Protein AF-A0A6X8RZ74-F1 (afdb_monomer_lite)

Organism: Salmonella diarizonae (NCBI:txid59204)

Radius of gyration: 26.55 Å; chains: 1; bounding box: 58×16×81 Å

Sequence (112 aa):
KIASQTGIKSYQVLKTRMDFKYKELLAKMKSLQLTINSNQKELKGLEEQSRTTEVILANQKREYNISQSSYYEMLNTQYDYFALERKMVEMKISDAINKISLLQVSGELLSL

Foldseek 3Di:
DVVVVVVVVVVVVVVVVLVVLLVVLVVLLVVLVVLLVVLVVVLVVLVVVLVVLVVVLVVLVVCVVVVNHDPVVSVVSVVVSVVSVVVSVVSVVVSVVSVVVSVVSVVVNVVD

Secondary structure (DSSP, 8-state):
-HHHHHHHHHHHHHHHHHHHHHHHHHHHHHHHHHHHHHHHHHHHHHHHHHHHHHHHHHHHHHHHHTTSS-HHHHHHHHHHHHHHHHHHHHHHHHHHHHHHHHHHHHHHHHT-

pLDDT: mean 93.54, std 6.96, range [61.09, 97.94]

Structure (mmCIF, N/CA/C/O backbone):
data_AF-A0A6X8RZ74-F1
#
_entry.id   AF-A0A6X8RZ74-F1
#
loop_
_atom_site.group_PDB
_atom_site.id
_atom_site.type_symbol
_atom_site.label_atom_id
_atom_site.label_alt_id
_atom_site.label_comp_id
_atom_site.label_asym_id
_atom_site.label_entity_id
_atom_site.label_seq_id
_atom_site.pdbx_PDB_ins_code
_atom_site.Cartn_x
_atom_site.Cartn_y
_atom_site.Cartn_z
_atom_site.occupancy
_atom_site.B_iso_or_equiv
_atom_site.auth_seq_id
_atom_site.auth_comp_id
_atom_site.auth_asym_id
_atom_site.auth_atom_id
_atom_site.pdbx_PDB_model_num
ATOM 1 N N . LYS A 1 1 ? -33.681 -5.257 48.641 1.00 61.09 1 LYS A N 1
ATOM 2 C CA . LYS A 1 1 ? -32.241 -5.388 48.996 1.00 61.09 1 LYS A CA 1
ATOM 3 C C . LYS A 1 1 ? -31.450 -6.248 48.001 1.00 61.09 1 LYS A C 1
ATOM 5 O O . LYS A 1 1 ? -30.414 -5.784 47.550 1.00 61.09 1 LYS A O 1
ATOM 10 N N . ILE A 1 2 ? -31.927 -7.439 47.611 1.00 64.38 2 ILE A N 1
ATOM 11 C CA . ILE A 1 2 ? -31.227 -8.307 46.636 1.00 64.38 2 ILE A CA 1
ATOM 12 C C . ILE A 1 2 ? -31.298 -7.736 45.207 1.00 64.38 2 ILE A C 1
ATOM 14 O O . ILE A 1 2 ? -30.266 -7.559 44.575 1.00 64.38 2 ILE A O 1
ATOM 18 N N . ALA A 1 3 ? -32.483 -7.330 44.733 1.00 64.75 3 ALA A N 1
ATOM 19 C CA . ALA A 1 3 ? -32.660 -6.769 43.384 1.00 64.75 3 ALA A CA 1
ATOM 20 C C . ALA A 1 3 ? -31.800 -5.514 43.110 1.00 64.75 3 ALA A C 1
ATOM 22 O O . ALA A 1 3 ? -31.237 -5.371 42.029 1.00 64.75 3 ALA A O 1
ATOM 23 N N . SER A 1 4 ? -31.628 -4.640 44.109 1.00 68.62 4 SER A N 1
ATOM 24 C CA . SER A 1 4 ? -30.765 -3.454 44.013 1.00 68.62 4 SER A CA 1
ATOM 25 C C . SER A 1 4 ? -29.274 -3.811 43.957 1.00 68.62 4 SER A C 1
ATOM 27 O O . SER A 1 4 ? -28.525 -3.193 43.207 1.00 68.62 4 SER A O 1
ATOM 29 N N . GLN A 1 5 ? -28.831 -4.832 44.701 1.00 74.62 5 GLN A N 1
ATOM 30 C CA . GLN A 1 5 ? -27.455 -5.337 44.613 1.00 74.62 5 GLN A CA 1
ATOM 31 C C . GLN A 1 5 ? -27.183 -6.033 43.274 1.00 74.62 5 GLN A C 1
ATOM 33 O O . GLN A 1 5 ? -26.108 -5.854 42.705 1.00 74.62 5 GLN A O 1
ATOM 38 N N . THR A 1 6 ? -28.154 -6.782 42.744 1.00 80.44 6 THR A N 1
ATOM 39 C CA . THR A 1 6 ? -28.063 -7.391 41.411 1.00 80.44 6 THR A CA 1
ATOM 40 C C . THR A 1 6 ? -27.984 -6.323 40.321 1.00 80.44 6 THR A C 1
ATOM 42 O O . THR A 1 6 ? -27.121 -6.417 39.456 1.00 80.44 6 THR A O 1
ATOM 45 N N . GLY A 1 7 ? -28.795 -5.262 40.400 1.00 84.69 7 GLY A N 1
ATOM 46 C CA . GLY A 1 7 ? -28.744 -4.139 39.456 1.00 84.69 7 GLY A CA 1
ATOM 47 C C . GLY A 1 7 ? -27.386 -3.427 39.430 1.00 84.69 7 GLY A C 1
ATOM 48 O O . GLY A 1 7 ? -26.839 -3.191 38.355 1.00 84.69 7 GLY A O 1
ATOM 49 N N . ILE A 1 8 ? -26.792 -3.160 40.600 1.00 88.12 8 ILE A N 1
ATOM 50 C CA . ILE A 1 8 ? -25.461 -2.532 40.701 1.00 88.12 8 ILE A CA 1
ATOM 51 C C . ILE A 1 8 ? -24.372 -3.434 40.105 1.00 88.12 8 ILE A C 1
ATOM 53 O O . ILE A 1 8 ? -23.517 -2.950 39.364 1.00 88.12 8 ILE A O 1
ATOM 57 N N . LYS A 1 9 ? -24.408 -4.743 40.381 1.00 89.75 9 LYS A N 1
ATOM 58 C CA . LYS A 1 9 ? -23.448 -5.697 39.802 1.00 89.75 9 LYS A CA 1
ATOM 59 C C . LYS A 1 9 ? -23.588 -5.792 38.282 1.00 89.75 9 LYS A C 1
A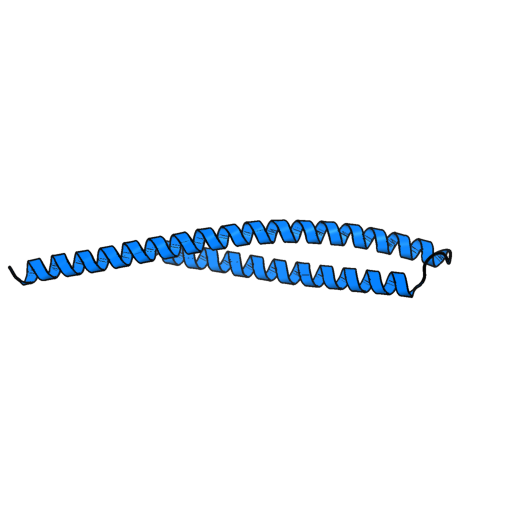TOM 61 O O . LYS A 1 9 ? -22.581 -5.739 37.582 1.00 89.75 9 LYS A O 1
ATOM 66 N N . SER A 1 10 ? -24.814 -5.873 37.766 1.00 89.38 10 SER A N 1
ATOM 67 C CA . SER A 1 10 ? -25.071 -5.884 36.320 1.00 89.38 10 SER A CA 1
ATOM 68 C C . SER A 1 10 ? -24.570 -4.609 35.644 1.00 89.38 10 SER A C 1
ATOM 70 O O . SER A 1 10 ? -23.932 -4.683 34.596 1.00 89.38 10 SER A O 1
ATOM 72 N N . TYR A 1 11 ? -24.784 -3.450 36.271 1.00 91.44 11 TYR A N 1
ATOM 73 C CA . TYR A 1 11 ? -24.255 -2.178 35.787 1.00 91.44 11 TYR A CA 1
ATOM 74 C C . TYR A 1 11 ? -22.721 -2.159 35.750 1.00 91.44 11 TYR A C 1
ATOM 76 O O . TYR A 1 11 ? -22.140 -1.766 34.743 1.00 91.44 11 TYR A O 1
ATOM 84 N N . GLN A 1 12 ? -22.050 -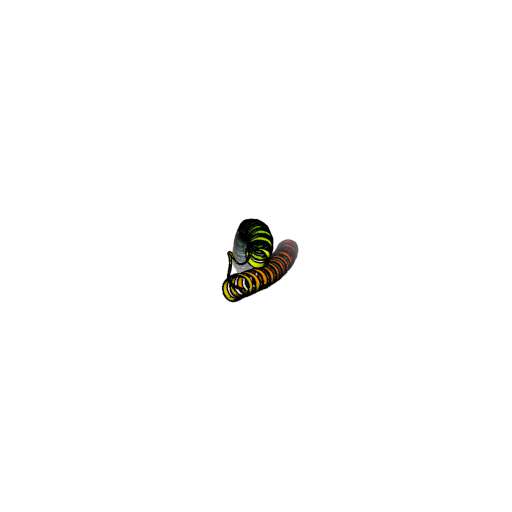2.621 36.811 1.00 94.06 12 GLN A N 1
ATOM 85 C CA . GLN A 1 12 ? -20.584 -2.693 36.848 1.00 94.06 12 GLN A CA 1
ATOM 86 C C . GLN A 1 12 ? -20.030 -3.587 35.733 1.00 94.06 12 GLN A C 1
ATOM 88 O O . GLN A 1 12 ? -19.094 -3.190 35.044 1.00 94.06 12 GLN A O 1
ATOM 93 N N . VAL A 1 13 ? -20.641 -4.754 35.509 1.00 94.12 13 VAL A N 1
ATOM 94 C CA . VAL A 1 13 ? -20.248 -5.665 34.423 1.00 94.12 13 VAL A CA 1
ATOM 95 C C . VAL A 1 13 ? -20.449 -5.014 33.055 1.00 94.12 13 VAL A C 1
ATOM 97 O O . VAL A 1 13 ? -19.556 -5.094 32.210 1.00 94.12 13 VAL A O 1
ATOM 100 N N . LEU A 1 14 ? -21.590 -4.353 32.831 1.00 93.56 14 LEU A N 1
ATOM 101 C CA . LEU A 1 14 ? -21.857 -3.645 31.579 1.00 93.56 14 LEU A CA 1
ATOM 102 C C . LEU A 1 14 ? -20.833 -2.530 31.346 1.00 93.56 14 LEU A C 1
ATOM 104 O O . LEU A 1 14 ? -20.241 -2.471 30.273 1.00 93.56 14 LEU A O 1
ATOM 108 N N . LYS A 1 15 ? -20.561 -1.709 32.366 1.00 94.50 15 LYS A N 1
ATOM 109 C CA . LYS A 1 15 ? -19.556 -0.644 32.300 1.00 94.50 15 LYS A CA 1
ATOM 110 C C . LYS A 1 15 ? -18.186 -1.196 31.911 1.00 94.50 15 LYS A C 1
ATOM 112 O O . LYS A 1 15 ? -17.577 -0.697 30.974 1.00 94.50 15 LYS A O 1
ATOM 117 N N . THR A 1 16 ? -17.717 -2.252 32.576 1.00 95.31 16 THR A N 1
ATOM 118 C CA . THR A 1 16 ? -16.417 -2.859 32.258 1.00 95.31 16 THR A CA 1
ATOM 119 C C . THR A 1 16 ? -16.364 -3.390 30.825 1.00 95.31 16 THR A C 1
ATOM 121 O O . THR A 1 16 ? -15.343 -3.231 30.158 1.00 95.31 16 THR A O 1
ATOM 124 N N . ARG A 1 17 ? -17.453 -3.989 30.324 1.00 94.88 17 ARG A N 1
ATOM 125 C CA . ARG A 1 17 ? -17.530 -4.451 28.929 1.00 94.88 17 ARG A CA 1
ATOM 126 C C . ARG A 1 17 ? -17.465 -3.290 27.938 1.00 94.88 17 ARG A C 1
ATOM 128 O O . ARG A 1 17 ? -16.717 -3.383 26.969 1.00 94.88 17 ARG A O 1
ATOM 135 N N . MET A 1 18 ? -18.195 -2.208 28.199 1.00 94.94 18 MET A N 1
ATOM 136 C CA . MET A 1 18 ? -18.182 -1.009 27.356 1.00 94.94 18 MET A CA 1
ATOM 137 C C . MET A 1 18 ? -16.808 -0.333 27.361 1.00 94.94 18 MET A C 1
ATOM 139 O O . MET A 1 18 ? -16.267 -0.054 26.295 1.00 94.94 18 MET A O 1
ATOM 143 N N . ASP A 1 19 ? -16.189 -0.169 28.534 1.00 96.00 19 ASP A N 1
ATOM 144 C CA . ASP A 1 19 ? -14.839 0.395 28.669 1.00 96.00 19 ASP A CA 1
ATOM 145 C C . ASP A 1 19 ? -13.796 -0.441 27.909 1.00 96.00 19 ASP A C 1
ATOM 147 O O . ASP A 1 19 ? -12.891 0.103 27.270 1.00 96.00 19 ASP A O 1
ATOM 151 N N . PHE A 1 20 ? -13.907 -1.772 27.972 1.00 96.69 20 PHE A N 1
ATOM 152 C CA . PHE A 1 20 ? -13.037 -2.673 27.221 1.00 96.69 20 PHE A CA 1
ATOM 153 C C . PHE A 1 20 ? -13.245 -2.516 25.713 1.00 96.69 20 PHE A C 1
ATOM 155 O O . PHE A 1 20 ? -12.274 -2.318 24.981 1.00 96.69 20 PHE A O 1
ATOM 162 N N . LYS A 1 21 ? -14.503 -2.542 25.254 1.00 96.88 21 LYS A N 1
ATOM 163 C CA . LYS A 1 21 ? -14.836 -2.419 23.832 1.00 96.88 21 LYS A CA 1
ATOM 164 C C . LYS A 1 21 ? -14.386 -1.075 23.259 1.00 96.88 21 LYS A C 1
ATOM 166 O O . LYS A 1 21 ? -13.789 -1.036 22.188 1.00 96.88 21 LYS A O 1
ATOM 171 N N . TYR A 1 22 ? -14.583 0.011 24.001 1.00 97.44 22 TYR A N 1
ATOM 172 C CA . TYR A 1 22 ? -14.103 1.339 23.632 1.00 97.44 22 TYR A CA 1
ATOM 173 C C . TYR A 1 22 ? -12.581 1.362 23.420 1.00 97.44 22 TYR A C 1
ATOM 175 O O . TYR A 1 22 ? -12.090 1.842 22.397 1.00 97.44 22 TYR A O 1
ATOM 183 N N . LYS A 1 23 ? -11.814 0.792 24.361 1.00 97.56 23 LYS A N 1
ATOM 184 C CA . LYS A 1 23 ? -10.347 0.714 24.256 1.00 97.56 23 LYS A CA 1
ATOM 185 C C . LYS A 1 23 ? -9.892 -0.148 23.080 1.00 97.56 23 LYS A C 1
ATOM 187 O O . LYS A 1 23 ? -8.937 0.227 22.401 1.00 97.56 23 LYS A O 1
ATOM 192 N N . GLU A 1 24 ? -10.566 -1.270 22.837 1.00 97.50 24 GLU A N 1
ATOM 193 C CA . GLU A 1 24 ? -10.302 -2.146 21.691 1.00 97.50 24 GLU A CA 1
ATOM 194 C C . GLU A 1 24 ? -10.483 -1.389 20.368 1.00 97.50 24 GLU A C 1
ATOM 196 O O . GLU A 1 24 ? -9.574 -1.369 19.534 1.00 97.50 24 GLU A O 1
ATOM 201 N N . LEU A 1 25 ? -11.622 -0.711 20.193 1.00 97.31 25 LEU A N 1
ATOM 202 C CA . LEU A 1 25 ? -11.917 0.045 18.975 1.00 97.31 25 LEU A CA 1
ATOM 203 C C . LEU A 1 25 ? -10.931 1.198 18.769 1.00 97.31 25 LEU A C 1
ATOM 205 O O . LEU A 1 25 ? -10.412 1.364 17.666 1.00 97.31 25 LEU A O 1
ATOM 209 N N . LEU A 1 26 ? -10.582 1.936 19.827 1.00 97.19 26 LEU A N 1
ATOM 210 C CA . LEU A 1 26 ? -9.556 2.979 19.750 1.00 97.19 26 LEU A CA 1
ATOM 211 C C . LEU A 1 26 ? -8.184 2.435 19.340 1.00 97.19 26 LEU A C 1
ATOM 213 O O . LEU A 1 26 ? -7.485 3.060 18.539 1.00 97.19 26 LEU A O 1
ATOM 217 N N . ALA A 1 27 ? -7.771 1.292 19.892 1.00 97.62 27 ALA A N 1
ATOM 218 C CA . ALA A 1 27 ? -6.510 0.660 19.519 1.00 97.62 27 ALA A CA 1
ATOM 219 C C . ALA A 1 27 ? -6.523 0.250 18.039 1.00 97.62 27 ALA A C 1
ATOM 221 O O . ALA A 1 27 ? -5.564 0.523 17.313 1.00 97.62 27 ALA A O 1
ATOM 222 N N . LYS A 1 28 ? -7.642 -0.317 17.573 1.00 97.69 28 LYS A N 1
ATOM 223 C CA . LYS A 1 28 ? -7.842 -0.680 16.168 1.00 97.69 28 LYS A CA 1
ATOM 224 C C . LYS A 1 28 ? -7.774 0.547 15.254 1.00 97.69 28 LYS A C 1
ATOM 226 O O . LYS A 1 28 ? -7.028 0.513 14.281 1.00 97.69 28 LYS A O 1
ATOM 231 N N . MET A 1 29 ? -8.440 1.655 15.592 1.00 97.25 29 MET A N 1
ATOM 232 C CA . MET A 1 29 ? -8.345 2.910 14.825 1.00 97.25 29 MET A CA 1
ATOM 233 C C . MET A 1 29 ? -6.905 3.412 14.707 1.00 97.25 29 MET A C 1
ATOM 235 O O . MET A 1 29 ? -6.460 3.753 13.613 1.00 97.25 29 MET A O 1
ATOM 239 N N . LYS A 1 30 ? -6.156 3.429 15.819 1.00 97.38 30 LYS A N 1
ATOM 240 C CA . LYS A 1 30 ? -4.747 3.855 15.816 1.00 97.38 30 LYS A CA 1
ATOM 241 C C . LYS A 1 30 ? -3.898 2.976 14.905 1.00 97.38 30 LYS A C 1
ATOM 243 O O . LYS A 1 30 ? -3.108 3.502 14.127 1.00 97.38 30 LYS A O 1
ATOM 248 N N . SER A 1 31 ? -4.079 1.658 14.974 1.00 97.94 31 SER A N 1
ATOM 249 C CA . SER A 1 31 ? -3.361 0.727 14.102 1.00 97.94 31 SER A CA 1
ATOM 250 C C . SER A 1 31 ? -3.688 0.968 12.630 1.00 97.94 31 SER A C 1
ATOM 252 O O . SER A 1 31 ? -2.773 1.056 11.819 1.00 97.94 31 SER A O 1
ATOM 254 N N . LEU A 1 32 ? -4.970 1.124 12.287 1.00 97.69 32 LEU A N 1
ATOM 255 C CA . LEU A 1 32 ? -5.395 1.393 10.911 1.00 97.69 32 LEU A CA 1
ATOM 256 C C . LEU A 1 32 ? -4.777 2.700 10.398 1.00 97.69 32 LEU A C 1
ATOM 258 O O . LEU A 1 32 ? -4.235 2.722 9.296 1.00 97.69 32 LEU A O 1
ATOM 262 N N . GLN A 1 33 ? -4.764 3.762 11.210 1.00 96.94 33 GLN A N 1
ATOM 263 C CA . GLN A 1 33 ? -4.149 5.040 10.842 1.00 96.94 33 GLN A CA 1
ATOM 264 C C . GLN A 1 33 ? -2.639 4.919 10.589 1.00 96.94 33 GLN A C 1
ATOM 266 O O . GLN A 1 33 ? -2.129 5.494 9.627 1.00 96.94 33 GLN A O 1
ATOM 271 N N . LEU A 1 34 ? -1.921 4.161 11.424 1.00 97.44 34 LEU A N 1
ATOM 272 C CA . LEU A 1 34 ? -0.497 3.889 11.210 1.00 97.44 34 LEU A CA 1
ATOM 273 C C . LEU A 1 34 ? -0.267 3.147 9.888 1.00 97.44 34 LEU A C 1
ATOM 275 O O . LEU A 1 34 ? 0.632 3.516 9.132 1.00 97.44 34 LEU A O 1
ATOM 279 N N . THR A 1 35 ? -1.115 2.167 9.571 1.00 96.50 35 THR A N 1
ATOM 280 C CA . THR A 1 35 ? -1.058 1.443 8.297 1.00 96.50 35 THR A CA 1
ATOM 281 C C . THR A 1 35 ? -1.335 2.360 7.101 1.00 96.50 35 THR A C 1
ATOM 283 O O . THR A 1 35 ? -0.608 2.270 6.118 1.00 96.50 35 THR A O 1
ATOM 286 N N . ILE A 1 36 ? -2.294 3.299 7.183 1.00 95.88 36 ILE A N 1
ATOM 287 C CA . ILE A 1 36 ? -2.532 4.298 6.114 1.00 95.88 36 ILE A CA 1
ATOM 288 C C . ILE A 1 36 ? -1.254 5.101 5.864 1.00 95.88 36 ILE A C 1
ATOM 290 O O . ILE A 1 36 ? -0.797 5.222 4.729 1.00 95.88 36 ILE A O 1
ATOM 294 N N . ASN A 1 37 ? -0.652 5.628 6.931 1.00 96.25 37 ASN A N 1
ATOM 295 C CA . ASN A 1 37 ? 0.547 6.453 6.817 1.00 96.25 37 ASN A CA 1
ATOM 296 C C . ASN A 1 37 ? 1.716 5.660 6.205 1.00 96.25 37 ASN A C 1
ATOM 298 O O . ASN A 1 37 ? 2.459 6.185 5.374 1.00 96.25 37 ASN A O 1
ATOM 302 N N . SER A 1 38 ? 1.861 4.388 6.589 1.00 96.19 38 SER A N 1
ATOM 303 C CA . SER A 1 38 ? 2.874 3.489 6.030 1.00 96.19 38 SER A CA 1
ATOM 304 C C . SER A 1 38 ? 2.637 3.220 4.543 1.00 96.19 38 SER A C 1
ATOM 306 O O . SER A 1 38 ? 3.559 3.377 3.743 1.00 96.19 38 SER A O 1
ATOM 308 N N . ASN A 1 39 ? 1.402 2.884 4.156 1.00 94.94 39 ASN A N 1
ATOM 309 C CA . ASN A 1 39 ? 1.037 2.612 2.765 1.00 94.94 39 ASN A CA 1
ATOM 310 C C . ASN A 1 39 ? 1.270 3.836 1.873 1.00 94.94 39 ASN A C 1
ATOM 312 O O . ASN A 1 3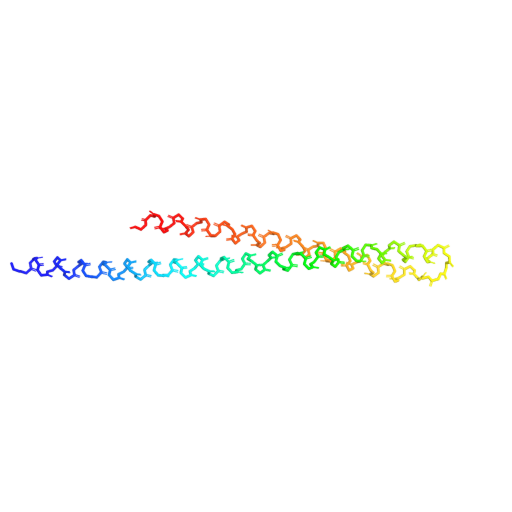9 ? 1.798 3.707 0.773 1.00 94.94 39 ASN A O 1
ATOM 316 N N . GLN A 1 40 ? 0.937 5.038 2.354 1.00 95.19 40 GLN A N 1
ATOM 317 C CA . GLN A 1 40 ? 1.187 6.284 1.623 1.00 95.19 40 GLN A CA 1
ATOM 318 C C . GLN A 1 40 ? 2.678 6.550 1.404 1.00 95.19 40 GLN A C 1
ATOM 320 O O . GLN A 1 40 ? 3.066 7.036 0.342 1.00 95.19 40 GLN A O 1
ATOM 325 N N . LYS A 1 41 ? 3.520 6.250 2.400 1.00 96.56 41 LYS A N 1
ATOM 326 C CA . LYS A 1 41 ? 4.972 6.412 2.277 1.00 96.56 41 LYS A CA 1
ATOM 327 C C . LYS A 1 41 ? 5.560 5.417 1.276 1.00 96.56 41 LYS A C 1
ATOM 329 O O . LYS A 1 41 ? 6.334 5.826 0.416 1.00 96.56 41 LYS A O 1
ATOM 334 N N . GLU A 1 42 ? 5.171 4.148 1.368 1.00 96.00 42 GLU A N 1
ATOM 335 C CA . GLU A 1 42 ? 5.608 3.107 0.428 1.00 96.00 42 GLU A CA 1
ATOM 336 C C . GLU A 1 42 ? 5.148 3.427 -0.999 1.00 9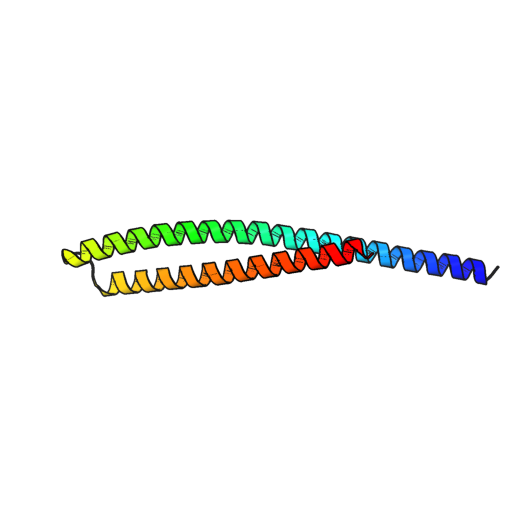6.00 42 GLU A C 1
ATOM 338 O O . GLU A 1 42 ? 5.944 3.348 -1.929 1.00 96.00 42 GLU A O 1
ATOM 343 N N . LEU A 1 43 ? 3.898 3.871 -1.179 1.00 97.00 43 LEU A N 1
ATOM 344 C CA . LEU A 1 43 ? 3.375 4.236 -2.495 1.00 97.00 43 LEU A CA 1
ATOM 345 C C . LEU A 1 43 ? 4.184 5.367 -3.141 1.00 97.00 43 LEU A C 1
ATOM 347 O O . LEU A 1 43 ? 4.525 5.261 -4.313 1.00 97.00 43 LEU A O 1
ATOM 351 N N . LYS A 1 44 ? 4.552 6.405 -2.378 1.00 97.12 44 LYS A N 1
ATOM 352 C CA . LYS A 1 44 ? 5.432 7.473 -2.881 1.00 97.12 44 LYS A CA 1
ATOM 353 C C . LYS A 1 44 ? 6.793 6.937 -3.324 1.00 97.12 44 LYS A C 1
ATOM 355 O O . LYS A 1 44 ? 7.272 7.317 -4.386 1.00 97.12 44 LYS A O 1
ATOM 360 N N . GLY A 1 45 ? 7.388 6.030 -2.547 1.00 97.62 45 GLY A N 1
ATOM 361 C CA . GLY A 1 45 ? 8.650 5.388 -2.920 1.00 97.62 45 GLY A CA 1
ATOM 362 C C . GLY A 1 45 ? 8.534 4.575 -4.213 1.00 97.62 45 GLY A C 1
ATOM 363 O O . GLY A 1 45 ? 9.416 4.641 -5.064 1.00 97.62 45 GLY A O 1
ATOM 364 N N . LEU A 1 46 ? 7.423 3.857 -4.401 1.00 97.75 46 LEU A N 1
ATOM 365 C CA . LEU A 1 46 ? 7.153 3.119 -5.638 1.00 97.75 46 LEU A CA 1
ATOM 366 C C . LEU A 1 46 ? 6.921 4.045 -6.838 1.00 97.75 46 LEU A C 1
ATOM 368 O O . LEU A 1 46 ? 7.391 3.744 -7.932 1.00 97.75 46 LEU A O 1
ATOM 372 N N . GLU A 1 47 ? 6.241 5.176 -6.647 1.00 97.31 47 GLU A N 1
ATOM 373 C CA . GLU A 1 47 ? 6.042 6.185 -7.696 1.00 97.31 47 GLU A CA 1
ATOM 374 C C . GLU A 1 47 ? 7.371 6.820 -8.129 1.00 97.31 47 GLU A C 1
ATOM 376 O O . GLU A 1 47 ? 7.601 7.025 -9.321 1.00 97.31 47 GLU A O 1
ATOM 381 N N . GLU A 1 48 ? 8.270 7.102 -7.183 1.00 97.75 48 GLU A N 1
ATOM 382 C CA . GLU A 1 48 ? 9.625 7.577 -7.481 1.00 97.75 48 GLU A CA 1
ATOM 383 C C . GLU A 1 48 ? 10.432 6.525 -8.251 1.00 97.75 48 GLU A C 1
ATOM 385 O O . GLU A 1 48 ? 11.006 6.844 -9.292 1.00 97.75 48 GLU A O 1
ATOM 390 N N . GLN A 1 49 ? 10.409 5.263 -7.803 1.00 97.56 49 GLN A N 1
ATOM 391 C CA . GLN A 1 49 ? 11.061 4.152 -8.507 1.00 97.56 49 GLN A CA 1
ATOM 392 C C . GLN A 1 49 ? 10.519 3.984 -9.927 1.00 97.56 49 GLN A C 1
ATOM 394 O O . GLN A 1 49 ? 11.299 3.853 -10.864 1.00 97.56 49 GLN A O 1
ATOM 399 N N . SER A 1 50 ? 9.198 4.045 -10.101 1.00 97.62 50 SER A N 1
ATOM 400 C CA . SER A 1 50 ? 8.551 3.965 -11.411 1.00 97.62 50 SER A CA 1
ATOM 401 C C . SER A 1 50 ? 9.055 5.069 -12.349 1.00 97.62 50 SER A C 1
ATOM 403 O O . SER A 1 50 ? 9.508 4.764 -13.451 1.00 97.62 50 SER A O 1
ATOM 405 N N . ARG A 1 51 ? 9.101 6.331 -11.896 1.00 97.25 51 ARG A N 1
ATOM 406 C CA . ARG A 1 51 ? 9.644 7.447 -12.696 1.00 97.25 51 ARG A CA 1
ATOM 407 C C . ARG A 1 51 ? 11.108 7.235 -13.075 1.00 97.25 51 ARG A C 1
ATOM 409 O O . ARG A 1 51 ? 11.492 7.499 -14.211 1.00 97.25 51 ARG A O 1
ATOM 416 N N . THR A 1 52 ? 11.938 6.765 -12.144 1.00 97.44 52 THR A N 1
ATOM 417 C CA . THR A 1 52 ? 13.346 6.466 -12.436 1.00 97.44 52 THR A CA 1
ATOM 418 C C . THR A 1 52 ? 13.474 5.360 -13.481 1.00 97.44 52 THR A C 1
ATOM 420 O O . THR A 1 52 ? 14.232 5.515 -14.437 1.00 97.44 52 THR A O 1
ATOM 423 N N . THR A 1 53 ? 12.711 4.277 -13.347 1.00 96.50 53 THR A N 1
ATOM 424 C CA . THR A 1 53 ? 12.721 3.163 -14.302 1.00 96.50 53 THR A CA 1
ATOM 425 C C . THR A 1 53 ? 12.238 3.595 -15.688 1.00 96.50 53 THR A C 1
ATOM 427 O O . THR A 1 53 ? 12.829 3.196 -16.688 1.00 96.50 53 THR A O 1
ATOM 430 N N . GLU A 1 54 ? 11.237 4.472 -15.777 1.00 96.25 54 GLU A N 1
ATOM 431 C CA . GLU A 1 54 ? 10.782 5.047 -17.050 1.00 96.25 54 GLU A CA 1
ATOM 432 C C . GLU A 1 54 ? 11.899 5.838 -17.757 1.00 96.25 54 GLU A C 1
ATOM 434 O O . GLU A 1 54 ? 12.117 5.689 -18.963 1.00 96.25 54 GLU A O 1
ATOM 439 N N . VAL A 1 55 ? 12.672 6.628 -17.003 1.00 96.94 55 VAL A N 1
ATOM 440 C CA . VAL A 1 55 ? 13.844 7.342 -17.537 1.00 96.94 55 VAL A CA 1
ATOM 441 C C . VAL A 1 55 ? 14.920 6.364 -18.021 1.00 96.94 55 VAL A C 1
ATOM 443 O O . VAL A 1 55 ? 15.487 6.574 -19.096 1.00 96.94 55 VAL A O 1
ATOM 446 N N . ILE A 1 56 ? 15.183 5.285 -17.274 1.00 95.94 56 ILE A N 1
ATOM 447 C CA . ILE A 1 56 ? 16.131 4.233 -17.679 1.00 95.94 56 ILE A CA 1
ATOM 448 C C . ILE A 1 56 ? 15.682 3.592 -18.995 1.00 95.94 56 ILE A C 1
ATOM 450 O O . ILE A 1 56 ? 16.479 3.503 -19.926 1.00 95.94 56 ILE A O 1
ATOM 454 N N . LEU A 1 57 ? 14.402 3.244 -19.128 1.00 95.50 57 LEU A N 1
ATOM 455 C CA . LEU A 1 57 ? 13.842 2.686 -20.361 1.00 95.50 57 LEU A CA 1
ATOM 456 C C . LEU A 1 57 ? 13.998 3.630 -21.554 1.00 95.50 57 LEU A C 1
ATOM 458 O O . LEU A 1 57 ? 14.357 3.204 -22.654 1.00 95.50 57 LEU A O 1
ATOM 462 N N . ALA A 1 58 ? 13.764 4.927 -21.350 1.00 94.69 58 ALA A N 1
ATOM 463 C CA . ALA A 1 58 ? 13.960 5.932 -22.389 1.00 94.69 58 ALA A CA 1
ATOM 464 C C . ALA A 1 58 ? 15.438 6.084 -22.799 1.00 94.69 58 ALA A C 1
ATOM 466 O O . ALA A 1 58 ? 15.718 6.409 -23.958 1.00 94.69 58 ALA A O 1
ATOM 467 N N . ASN A 1 59 ? 16.380 5.868 -21.873 1.00 94.44 59 ASN A N 1
ATOM 468 C CA . ASN A 1 59 ? 17.817 5.840 -22.159 1.00 94.44 59 ASN A CA 1
ATOM 469 C C . ASN A 1 59 ? 18.203 4.564 -22.916 1.00 94.44 59 ASN A C 1
ATOM 471 O O . ASN A 1 59 ? 18.747 4.665 -24.012 1.00 94.44 59 ASN A O 1
ATOM 475 N N . GLN A 1 60 ? 17.823 3.388 -22.413 1.00 94.25 60 GLN A N 1
ATOM 476 C CA . GLN A 1 60 ? 18.096 2.095 -23.050 1.00 94.25 60 GLN A CA 1
ATOM 477 C C . GLN A 1 60 ? 17.535 2.031 -24.472 1.00 94.25 60 GLN A C 1
ATOM 479 O O . GLN A 1 60 ? 18.195 1.540 -25.381 1.00 94.25 60 GLN A O 1
ATOM 484 N N . LYS A 1 61 ? 16.347 2.600 -24.716 1.00 93.31 61 LYS A N 1
ATOM 485 C CA . LYS A 1 61 ? 15.784 2.700 -26.069 1.00 93.31 61 LYS A CA 1
ATOM 486 C C . LYS A 1 61 ? 16.652 3.552 -27.001 1.00 93.31 61 LYS A C 1
ATOM 488 O O . LYS A 1 61 ? 16.804 3.217 -28.174 1.00 93.31 61 LYS A O 1
ATOM 493 N N . ARG A 1 62 ? 17.218 4.658 -26.503 1.00 93.38 62 ARG A N 1
ATOM 494 C CA . ARG A 1 62 ? 18.153 5.497 -27.273 1.00 93.38 62 ARG A CA 1
ATOM 495 C C . ARG A 1 62 ? 19.465 4.765 -27.543 1.00 93.38 62 ARG A C 1
ATOM 497 O O . ARG A 1 62 ? 19.929 4.792 -28.677 1.00 93.38 62 ARG A O 1
ATOM 504 N N . GLU A 1 63 ? 20.017 4.088 -26.543 1.00 92.38 63 GLU A N 1
ATOM 505 C CA . GLU A 1 63 ? 21.253 3.304 -26.650 1.00 92.38 63 GLU A CA 1
ATOM 506 C C . GLU A 1 63 ? 21.095 2.110 -27.596 1.00 92.38 63 GLU A C 1
ATOM 508 O O . GLU A 1 63 ? 21.965 1.856 -28.426 1.00 92.38 63 GLU A O 1
ATOM 513 N N . TYR A 1 64 ? 19.956 1.419 -27.549 1.00 91.25 64 TYR A N 1
ATOM 514 C CA . TYR A 1 64 ? 19.619 0.347 -28.482 1.00 91.25 64 TYR A CA 1
ATOM 515 C C . TYR A 1 64 ? 19.626 0.835 -29.938 1.00 91.25 64 TYR A C 1
ATOM 517 O O . TYR A 1 64 ? 20.206 0.185 -30.807 1.00 91.25 64 TYR A O 1
ATOM 525 N N . ASN A 1 65 ? 19.067 2.022 -30.208 1.00 89.31 65 ASN A N 1
ATOM 526 C CA . ASN A 1 65 ? 19.049 2.605 -31.557 1.00 89.31 65 ASN A CA 1
ATOM 527 C C . ASN A 1 65 ? 20.452 2.914 -32.110 1.00 89.31 65 ASN A C 1
ATOM 529 O O . ASN A 1 65 ? 20.614 3.022 -33.323 1.00 89.31 65 ASN A O 1
ATOM 533 N N . ILE A 1 66 ? 21.458 3.045 -31.241 1.00 92.06 66 ILE A N 1
ATOM 534 C CA . ILE A 1 66 ? 22.870 3.214 -31.615 1.00 92.06 66 ILE A CA 1
ATOM 535 C C . ILE A 1 66 ? 23.705 1.955 -31.331 1.00 92.06 66 ILE A C 1
ATOM 537 O O . ILE A 1 66 ? 24.931 2.018 -31.314 1.00 92.06 66 ILE A O 1
ATOM 541 N N . SER A 1 67 ? 23.045 0.804 -31.140 1.00 89.75 67 SER A N 1
ATOM 542 C CA . SER A 1 67 ? 23.661 -0.509 -30.890 1.00 89.75 67 SER A CA 1
ATOM 543 C C . SER A 1 67 ? 24.561 -0.578 -29.645 1.00 89.75 67 SER A C 1
ATOM 545 O O . SER A 1 67 ? 25.491 -1.379 -29.600 1.00 89.75 67 SER A O 1
ATOM 547 N N . GLN A 1 68 ? 24.290 0.251 -28.632 1.00 80.50 68 GLN A N 1
ATOM 548 C CA . GLN A 1 68 ? 25.042 0.304 -27.369 1.00 80.50 68 GLN A CA 1
ATOM 549 C C . GLN A 1 68 ? 24.385 -0.460 -26.211 1.00 80.50 68 GLN A C 1
ATOM 551 O O . GLN A 1 68 ? 25.082 -0.823 -25.270 1.00 80.50 68 GLN A O 1
ATOM 556 N N . SER A 1 69 ? 23.084 -0.749 -26.287 1.00 81.69 69 SER A N 1
ATOM 557 C CA . SER A 1 69 ? 22.378 -1.608 -25.324 1.00 81.69 69 SER A CA 1
ATOM 558 C C . SER A 1 69 ? 21.691 -2.762 -26.051 1.00 81.69 69 SER A C 1
ATOM 560 O O . SER A 1 69 ? 21.354 -2.665 -27.236 1.00 81.69 69 SER A O 1
ATOM 562 N N . SER A 1 70 ? 21.510 -3.885 -25.354 1.00 87.25 70 SER A N 1
ATOM 563 C CA . SER A 1 70 ? 20.843 -5.060 -25.912 1.00 87.25 70 SER A CA 1
ATOM 564 C C . SER A 1 70 ? 19.327 -4.970 -25.749 1.00 87.25 70 SER A C 1
ATOM 566 O O . SER A 1 70 ? 18.812 -4.461 -24.755 1.00 87.25 70 SER A O 1
ATOM 568 N N . TYR A 1 71 ? 18.589 -5.565 -26.686 1.00 88.31 71 TYR A N 1
ATOM 569 C CA . TYR A 1 71 ? 17.136 -5.690 -26.556 1.00 88.31 71 TYR A CA 1
ATOM 570 C C . TYR A 1 71 ? 16.717 -6.431 -25.272 1.00 88.31 71 TYR A C 1
ATOM 572 O O . TYR A 1 71 ? 15.711 -6.080 -24.662 1.00 88.31 71 TYR A O 1
ATOM 580 N N . TYR A 1 72 ? 17.500 -7.427 -24.838 1.00 91.50 72 TYR A N 1
ATOM 581 C CA . TYR A 1 72 ? 17.233 -8.187 -23.612 1.00 91.50 72 TYR A CA 1
ATOM 582 C C . TYR A 1 72 ? 17.279 -7.318 -22.356 1.00 91.50 72 TYR A C 1
ATOM 584 O O . TYR A 1 72 ? 16.459 -7.488 -21.460 1.00 91.50 72 TYR A O 1
ATOM 592 N N . GLU A 1 73 ? 18.217 -6.378 -22.301 1.00 88.31 73 GLU A N 1
ATOM 593 C CA . GLU A 1 73 ? 18.343 -5.450 -21.182 1.00 88.31 73 GLU A CA 1
ATOM 594 C C . GLU A 1 73 ? 17.099 -4.559 -21.076 1.00 88.31 73 GLU A C 1
ATOM 596 O O . GLU A 1 73 ? 16.467 -4.496 -20.024 1.00 88.31 73 GLU A O 1
ATOM 601 N N . MET A 1 74 ? 16.677 -3.981 -22.206 1.00 91.50 74 MET A N 1
ATOM 602 C CA . MET A 1 74 ? 15.454 -3.184 -22.285 1.00 91.50 74 MET A CA 1
ATOM 603 C C . MET A 1 74 ? 14.208 -4.007 -21.926 1.00 91.50 74 MET A C 1
ATOM 605 O O . MET A 1 74 ? 13.334 -3.517 -21.216 1.00 91.50 74 MET A O 1
ATOM 609 N N . LEU A 1 75 ? 14.115 -5.261 -22.382 1.00 94.31 75 LEU A N 1
ATOM 610 C CA . LEU A 1 75 ? 12.988 -6.145 -22.069 1.00 94.31 75 LEU A CA 1
ATOM 611 C C . LEU A 1 75 ? 12.891 -6.446 -20.566 1.00 94.31 75 LEU A C 1
ATOM 613 O O . LEU A 1 75 ? 11.795 -6.405 -20.008 1.00 94.31 75 LEU A O 1
ATOM 617 N N . ASN A 1 76 ? 14.020 -6.711 -19.907 1.00 94.69 76 ASN A N 1
ATOM 618 C CA . ASN A 1 76 ? 14.051 -6.950 -18.464 1.00 94.69 76 ASN A CA 1
ATOM 619 C C . ASN A 1 76 ? 13.587 -5.714 -17.693 1.00 94.69 76 ASN A C 1
ATOM 621 O O . ASN A 1 76 ? 12.709 -5.813 -16.840 1.00 94.69 76 ASN A O 1
ATOM 625 N N . THR A 1 77 ? 14.094 -4.533 -18.049 1.00 95.06 77 THR A N 1
ATOM 626 C CA . THR A 1 77 ? 13.677 -3.289 -17.395 1.00 95.06 77 THR A CA 1
ATOM 627 C C . THR A 1 77 ? 12.195 -2.971 -17.649 1.00 95.06 77 THR A C 1
ATOM 629 O O . THR A 1 77 ? 11.521 -2.454 -16.760 1.00 95.06 77 THR A O 1
ATOM 632 N N . GLN A 1 78 ? 11.640 -3.328 -18.817 1.00 95.62 78 GLN A N 1
ATOM 633 C CA . GLN A 1 78 ? 10.198 -3.198 -19.088 1.00 95.62 78 GLN A CA 1
ATOM 634 C C . GLN A 1 78 ? 9.374 -4.119 -18.182 1.00 95.62 78 GLN A C 1
ATOM 636 O O . GLN A 1 78 ? 8.330 -3.719 -17.665 1.00 95.62 78 GLN A O 1
ATOM 641 N N . TYR A 1 79 ? 9.846 -5.347 -17.963 1.00 96.62 79 TYR A N 1
ATOM 642 C CA . TYR A 1 79 ? 9.199 -6.276 -17.043 1.00 96.62 79 TYR A CA 1
ATOM 643 C C . TYR A 1 79 ? 9.238 -5.765 -15.596 1.00 96.62 79 TYR A C 1
ATOM 645 O O . TYR A 1 79 ? 8.215 -5.794 -14.909 1.00 96.62 79 TYR A O 1
ATOM 653 N N . ASP A 1 80 ? 10.379 -5.236 -15.152 1.00 95.69 80 ASP A N 1
ATOM 654 C CA . ASP A 1 80 ? 10.515 -4.629 -13.824 1.00 95.69 80 ASP A CA 1
ATOM 655 C C . ASP A 1 80 ? 9.578 -3.425 -13.658 1.00 95.69 80 ASP A C 1
ATOM 657 O O . ASP A 1 80 ? 8.925 -3.282 -12.622 1.00 95.69 80 ASP A O 1
ATOM 661 N N . TYR A 1 81 ? 9.448 -2.591 -14.695 1.00 97.19 81 TYR A N 1
ATOM 662 C CA . TYR A 1 81 ? 8.503 -1.475 -14.710 1.00 97.19 81 TYR A CA 1
ATOM 663 C C . TYR A 1 81 ? 7.056 -1.952 -14.537 1.00 97.19 81 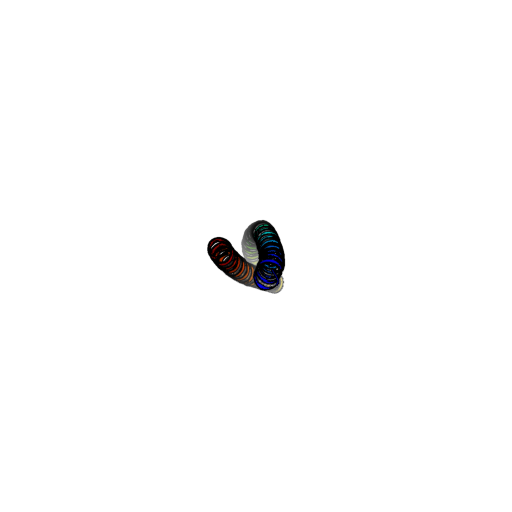TYR A C 1
ATOM 665 O O . TYR A 1 81 ? 6.348 -1.472 -13.653 1.00 97.19 81 TYR A O 1
ATOM 673 N N . PHE A 1 82 ? 6.639 -2.962 -15.302 1.00 97.31 82 PHE A N 1
ATOM 674 C CA . PHE A 1 82 ? 5.307 -3.551 -15.171 1.00 97.31 82 PHE A CA 1
ATOM 675 C C . PHE A 1 82 ? 5.068 -4.158 -13.775 1.00 97.31 82 PHE A C 1
ATOM 677 O O . PHE A 1 82 ? 3.993 -4.008 -13.187 1.00 97.31 82 PHE A O 1
ATOM 684 N N . ALA A 1 83 ? 6.073 -4.824 -13.202 1.00 96.69 83 ALA A N 1
ATOM 685 C CA . ALA A 1 83 ? 5.985 -5.368 -11.850 1.00 96.69 83 ALA A CA 1
ATOM 686 C C . ALA A 1 83 ? 5.819 -4.262 -10.790 1.00 96.69 83 ALA A C 1
ATOM 688 O O . ALA A 1 83 ? 5.034 -4.433 -9.848 1.00 96.69 83 ALA A O 1
ATOM 689 N N . LEU A 1 84 ? 6.499 -3.119 -10.957 1.00 97.44 84 LEU A N 1
ATOM 690 C CA . LEU A 1 84 ? 6.316 -1.932 -10.116 1.00 97.44 84 LEU A CA 1
ATOM 691 C C . LEU A 1 84 ? 4.894 -1.374 -10.234 1.00 97.44 84 LEU A C 1
ATOM 693 O O . LEU A 1 84 ? 4.270 -1.096 -9.209 1.00 97.44 84 LEU A O 1
ATOM 697 N N . GLU A 1 85 ? 4.352 -1.262 -11.449 1.00 97.38 85 GLU A N 1
ATOM 698 C CA . GLU A 1 85 ? 2.970 -0.816 -11.667 1.00 97.38 85 GLU A CA 1
ATOM 699 C C . GLU A 1 85 ? 1.959 -1.713 -10.954 1.00 97.38 85 GLU A C 1
ATOM 701 O O . GLU A 1 85 ? 1.091 -1.219 -10.225 1.00 97.38 85 GLU A O 1
ATOM 706 N N . ARG A 1 86 ? 2.116 -3.036 -11.076 1.00 97.75 86 ARG A N 1
ATOM 707 C CA . ARG A 1 86 ? 1.271 -3.996 -10.357 1.00 97.75 86 ARG A CA 1
ATOM 708 C C . ARG A 1 86 ? 1.353 -3.791 -8.843 1.00 97.75 86 ARG A C 1
ATOM 710 O O . ARG A 1 86 ? 0.315 -3.691 -8.189 1.00 97.75 86 ARG A O 1
ATOM 717 N N . LYS A 1 87 ? 2.565 -3.662 -8.288 1.00 97.19 87 LYS A N 1
ATOM 718 C CA . LYS A 1 87 ? 2.774 -3.438 -6.846 1.00 97.19 87 LYS A CA 1
ATOM 719 C C . LYS A 1 87 ? 2.133 -2.124 -6.373 1.00 97.19 87 LYS A C 1
ATOM 721 O O . LYS A 1 87 ? 1.534 -2.084 -5.298 1.00 97.19 87 LYS A O 1
ATOM 726 N N . MET A 1 88 ? 2.202 -1.054 -7.171 1.00 97.88 88 MET A N 1
ATOM 727 C CA . MET A 1 88 ? 1.523 0.213 -6.865 1.00 97.88 88 MET A CA 1
ATOM 728 C C . MET A 1 88 ? -0.000 0.053 -6.813 1.00 97.88 88 MET A C 1
ATOM 730 O O . MET A 1 88 ? -0.645 0.611 -5.924 1.00 97.88 88 MET A O 1
ATOM 734 N N . VAL A 1 89 ? -0.589 -0.706 -7.742 1.00 97.88 89 VAL A N 1
ATOM 735 C CA . VAL A 1 89 ? -2.035 -0.979 -7.752 1.00 97.88 89 VAL A CA 1
ATOM 736 C C . VAL A 1 89 ? -2.449 -1.797 -6.529 1.00 97.88 89 VAL A C 1
ATOM 738 O O . VAL A 1 89 ? -3.401 -1.422 -5.844 1.00 97.88 89 VAL A O 1
ATOM 741 N N . GLU A 1 90 ? -1.712 -2.857 -6.198 1.00 96.38 90 GLU A N 1
ATOM 742 C CA . GLU A 1 90 ? -1.949 -3.662 -4.991 1.00 96.38 90 GLU A CA 1
ATOM 743 C C . GLU A 1 90 ? -1.896 -2.803 -3.717 1.00 96.38 90 GLU A C 1
ATOM 745 O O . GLU A 1 90 ? -2.768 -2.906 -2.850 1.00 96.38 90 GLU A O 1
ATOM 750 N N . MET A 1 91 ? -0.927 -1.885 -3.629 1.00 96.25 91 MET A N 1
ATOM 751 C CA . MET A 1 91 ? -0.806 -0.953 -2.505 1.00 96.25 91 MET A CA 1
ATOM 752 C C . MET A 1 91 ? -1.997 0.011 -2.416 1.00 96.25 91 MET A C 1
ATOM 754 O O . MET A 1 91 ? -2.522 0.245 -1.326 1.00 96.25 91 MET A O 1
ATOM 758 N N . LYS A 1 92 ? -2.468 0.543 -3.552 1.00 97.12 92 LYS A N 1
ATOM 759 C CA . LYS A 1 92 ? -3.659 1.411 -3.612 1.00 97.12 92 LYS A CA 1
ATOM 760 C C . LYS A 1 92 ? -4.922 0.675 -3.159 1.00 97.12 92 LYS A C 1
ATOM 762 O O . LYS A 1 92 ? -5.728 1.248 -2.426 1.00 97.12 92 LYS A O 1
ATOM 767 N N . ILE A 1 93 ? -5.080 -0.591 -3.549 1.00 96.62 93 ILE A N 1
ATOM 768 C CA . ILE A 1 93 ? -6.187 -1.445 -3.093 1.00 96.62 93 ILE A CA 1
ATOM 769 C C . ILE A 1 93 ? -6.102 -1.658 -1.576 1.00 96.62 93 ILE A C 1
ATOM 771 O O . ILE A 1 93 ? -7.093 -1.462 -0.872 1.00 96.62 93 ILE A O 1
ATOM 775 N N . SER A 1 94 ? -4.918 -1.997 -1.061 1.00 94.88 94 SER A N 1
ATOM 776 C CA . SER A 1 94 ? -4.681 -2.176 0.378 1.00 94.88 94 SER A CA 1
ATOM 777 C C . SER A 1 94 ? -5.004 -0.909 1.183 1.00 94.88 94 SER A C 1
ATOM 779 O O . SER A 1 94 ? -5.716 -0.970 2.186 1.00 94.88 94 SER A O 1
ATOM 781 N N . ASP A 1 95 ? -4.565 0.264 0.716 1.00 95.56 95 ASP A N 1
ATOM 782 C CA . ASP A 1 95 ? -4.885 1.555 1.336 1.00 95.56 95 ASP A CA 1
ATOM 783 C C . ASP A 1 95 ? -6.397 1.845 1.347 1.00 95.56 95 ASP A C 1
ATOM 785 O O . ASP A 1 95 ? -6.939 2.284 2.365 1.00 95.56 95 ASP A O 1
ATOM 789 N N . ALA A 1 96 ? -7.107 1.538 0.257 1.00 97.12 96 ALA A N 1
ATOM 790 C CA . ALA A 1 96 ? -8.558 1.693 0.186 1.00 97.12 96 ALA A CA 1
ATOM 791 C C . ALA A 1 96 ? -9.293 0.778 1.182 1.00 97.12 96 ALA A C 1
ATOM 793 O O . ALA A 1 96 ? -10.160 1.248 1.922 1.00 97.12 96 ALA A O 1
ATOM 794 N N . ILE A 1 97 ? -8.914 -0.503 1.262 1.00 97.19 97 ILE A N 1
ATOM 795 C CA . ILE A 1 97 ? -9.469 -1.460 2.237 1.00 97.19 97 ILE A CA 1
ATOM 796 C C . ILE A 1 97 ? -9.233 -0.968 3.670 1.00 97.19 97 ILE A C 1
ATOM 798 O O . ILE A 1 97 ? -10.129 -1.020 4.519 1.00 97.19 97 ILE A O 1
ATOM 802 N N . ASN A 1 98 ? -8.037 -0.450 3.941 1.00 97.00 98 ASN A N 1
ATOM 803 C CA . ASN A 1 98 ? -7.664 0.049 5.257 1.00 97.00 98 ASN A CA 1
ATOM 804 C C . ASN A 1 98 ? -8.474 1.301 5.654 1.00 97.00 98 ASN A C 1
ATOM 806 O O . ASN A 1 98 ? -8.955 1.400 6.784 1.00 97.00 98 ASN A O 1
ATOM 810 N N . LYS A 1 99 ? -8.720 2.219 4.710 1.00 97.06 99 LYS A N 1
ATOM 811 C CA . LYS A 1 99 ? -9.608 3.382 4.901 1.00 97.06 99 LYS A CA 1
ATOM 812 C C . LYS A 1 99 ? -11.061 2.977 5.153 1.00 97.06 99 LYS A C 1
ATOM 814 O O . LYS A 1 99 ? -11.691 3.527 6.054 1.00 97.06 99 LYS A O 1
ATOM 819 N N . ILE A 1 100 ? -11.583 1.999 4.410 1.00 97.88 100 ILE A N 1
ATOM 820 C CA . ILE A 1 100 ? -12.931 1.450 4.641 1.00 97.88 100 ILE A CA 1
ATOM 821 C C . ILE A 1 100 ? -13.026 0.851 6.049 1.00 97.88 100 ILE A C 1
ATOM 823 O O . ILE A 1 100 ? -13.976 1.130 6.778 1.00 97.88 100 ILE A O 1
ATOM 827 N N . SER A 1 101 ? -12.012 0.092 6.465 1.00 97.75 101 SER A N 1
ATOM 828 C CA . SER A 1 101 ? -11.953 -0.491 7.809 1.00 97.75 101 SER A CA 1
ATOM 829 C C . SER A 1 101 ? -11.940 0.587 8.896 1.00 97.75 101 SER A C 1
ATOM 831 O O . SER A 1 101 ? -12.599 0.441 9.924 1.00 97.75 101 SER A O 1
ATOM 833 N N . LEU A 1 102 ? -11.232 1.699 8.671 1.00 97.62 102 LEU A N 1
ATOM 834 C CA . LEU A 1 102 ? -11.215 2.831 9.599 1.00 97.62 102 LEU A CA 1
ATOM 835 C C . LEU A 1 102 ? -12.599 3.479 9.725 1.00 97.62 102 LEU A C 1
ATOM 837 O O . LEU A 1 102 ? -13.026 3.778 10.840 1.00 97.62 102 LEU A O 1
ATOM 841 N N . LEU A 1 103 ? -13.317 3.652 8.612 1.00 96.88 103 LEU A N 1
ATOM 842 C CA . LEU A 1 103 ? -14.693 4.157 8.617 1.00 96.88 103 LEU A CA 1
ATOM 843 C C . LEU A 1 103 ? -15.638 3.231 9.392 1.00 96.88 103 LEU A C 1
ATOM 845 O O . LEU A 1 103 ? -16.413 3.713 10.214 1.00 96.88 103 LEU A O 1
ATOM 849 N N . GLN A 1 104 ? -15.539 1.916 9.184 1.00 97.25 104 GLN A N 1
ATOM 850 C CA . GLN A 1 104 ? -16.353 0.929 9.901 1.00 97.25 104 GLN A CA 1
ATOM 851 C C . GLN A 1 104 ? -16.124 0.994 11.413 1.00 97.25 104 GLN A C 1
ATOM 853 O O . GLN A 1 104 ? -17.078 1.136 12.172 1.00 97.25 104 GLN A O 1
ATOM 858 N N . VAL A 1 105 ? -14.861 0.983 11.853 1.00 97.19 105 VAL A N 1
ATOM 859 C CA . VAL A 1 105 ? -14.516 1.069 13.282 1.00 97.19 105 VAL A CA 1
ATOM 860 C C . VAL A 1 105 ? -14.948 2.408 13.882 1.00 97.19 105 VAL A C 1
ATOM 862 O O . VAL A 1 105 ? -15.391 2.453 15.027 1.00 97.19 105 VAL A O 1
ATOM 865 N N . SER A 1 106 ? -14.864 3.496 13.112 1.00 94.62 106 SER A N 1
ATOM 866 C CA . SER A 1 106 ? -15.356 4.807 13.551 1.00 94.62 106 SER A CA 1
ATOM 867 C C . SER A 1 106 ? -16.876 4.800 13.741 1.00 94.62 106 SER A C 1
ATOM 869 O O . SER A 1 106 ? -17.369 5.342 14.726 1.00 94.62 106 SER A O 1
ATOM 871 N N . GLY A 1 107 ? -17.618 4.149 12.840 1.00 95.94 107 GLY A N 1
ATOM 872 C CA . GLY A 1 107 ? -19.061 3.941 12.977 1.00 95.94 107 GLY A CA 1
ATOM 873 C C . GLY A 1 107 ? -19.421 3.083 14.192 1.00 95.94 107 GLY A C 1
ATOM 874 O O . GLY A 1 107 ? -20.305 3.459 14.957 1.00 95.94 107 GLY A O 1
ATOM 875 N N . GLU A 1 108 ? -18.693 1.985 14.419 1.00 95.50 108 GLU A N 1
ATOM 876 C CA . GLU A 1 108 ? -18.856 1.149 15.617 1.00 95.50 108 GLU A CA 1
ATOM 877 C C . GLU A 1 108 ? -18.640 1.965 16.898 1.00 95.50 108 GLU A C 1
ATOM 879 O O . GLU A 1 108 ? -19.434 1.863 17.831 1.00 95.50 108 GLU A O 1
ATOM 884 N N . LEU A 1 109 ? -17.612 2.8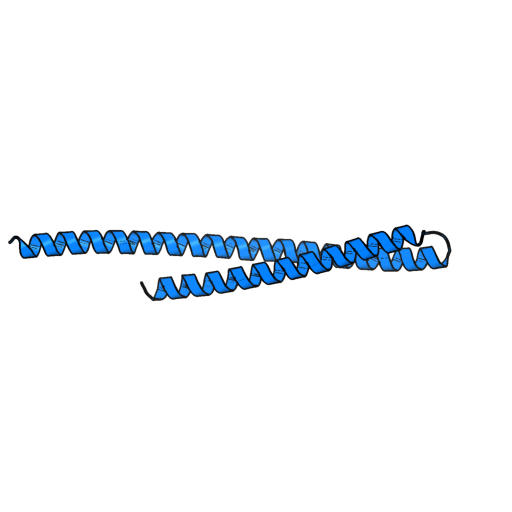19 16.929 1.00 93.56 109 LEU A N 1
ATOM 885 C CA . LEU A 1 109 ? -17.311 3.669 18.080 1.00 93.56 109 LEU A CA 1
ATOM 886 C C . LEU A 1 109 ? -18.421 4.688 18.372 1.00 93.56 109 LEU A C 1
ATOM 888 O O . LEU A 1 109 ? -18.718 4.934 19.534 1.00 93.56 109 LEU A O 1
ATOM 892 N N . LEU A 1 110 ? -19.032 5.267 17.334 1.00 91.75 110 LEU A N 1
ATOM 893 C CA . LEU A 1 110 ? -20.166 6.190 17.476 1.00 91.75 110 LEU A CA 1
ATOM 894 C C . LEU A 1 110 ? -21.444 5.494 17.963 1.00 91.75 110 LEU A C 1
ATOM 896 O O . LEU A 1 110 ? -22.338 6.161 18.475 1.00 91.75 110 LEU A O 1
ATOM 900 N N . SER A 1 111 ? -21.538 4.177 17.768 1.00 90.69 111 SER A N 1
ATOM 901 C CA . SER A 1 111 ? -22.686 3.360 18.170 1.00 90.69 111 SER A CA 1
ATOM 902 C C . SER A 1 111 ? -22.554 2.708 19.553 1.00 90.69 111 SER A C 1
ATOM 904 O O . SER A 1 111 ? -23.484 2.014 19.967 1.00 90.69 111 SER A O 1
ATOM 906 N N . LEU A 1 112 ? -21.416 2.896 20.241 1.00 83.56 112 LEU A N 1
ATOM 907 C CA . LEU A 1 112 ? -21.243 2.496 21.645 1.00 83.56 112 LEU A CA 1
ATOM 908 C C . LEU A 1 112 ? -22.083 3.375 22.576 1.00 83.56 112 LEU A C 1
ATOM 910 O O . LEU A 1 112 ? -22.678 2.797 23.513 1.00 83.56 112 LEU A O 1
#